Protein AF-I3T724-F1 (afdb_monomer_lite)

Foldseek 3Di:
DPVVVVVVVVVVVVVVVVVVVVVVVVVVVLQQFDDFQVSDDQQFSDPPADRGQDPPFGFGADPRHTHTD

InterPro domains:
  IPR009810 Late nodulin domain [PF07127] (7-47)

Sequence (69 aa):
MQKRRNMAAILKFVYIMIIYLFVLLVAVKTFEECKEDADCHPVCNVPGCSNICTLPDVPTCIDNNCFCI

Secondary structure (DSSP, 8-state):
--HHHHHHHHHHHHHHHHHHHHHHHHHHTT----SSGGG--S---STTS-SS--TT--EEEETTEEEE-

Organism: Medicago truncatula (NCBI:txid3880)

pLDDT: mean 74.83, std 11.07, range [49.75, 93.38]

Structure (mmCIF, N/CA/C/O backbone):
data_AF-I3T724-F1
#
_entry.id   AF-I3T724-F1
#
loop_
_atom_site.group_PDB
_atom_site.id
_atom_site.type_symbol
_atom_site.label_atom_id
_atom_site.label_alt_id
_atom_site.label_comp_id
_atom_site.label_asym_id
_atom_site.label_entity_id
_atom_site.label_seq_id
_atom_site.pdbx_PDB_ins_code
_atom_site.Cartn_x
_atom_site.Cartn_y
_atom_site.Cartn_z
_atom_site.occupancy
_atom_site.B_iso_or_equiv
_atom_site.auth_seq_id
_atom_site.auth_comp_id
_atom_site.auth_asym_id
_atom_site.auth_atom_id
_atom_site.pdbx_PDB_model_num
ATOM 1 N N . MET A 1 1 ? -30.432 -0.123 39.140 1.00 49.75 1 MET A N 1
ATOM 2 C CA . MET A 1 1 ? -29.020 -0.358 38.743 1.00 49.75 1 MET A CA 1
ATOM 3 C C . MET A 1 1 ? -28.802 -0.115 37.240 1.00 49.75 1 MET A C 1
ATOM 5 O O . MET A 1 1 ? -28.404 -1.013 36.514 1.00 49.75 1 MET A O 1
ATOM 9 N N . GLN A 1 2 ? -29.054 1.105 36.750 1.00 52.78 2 GLN A N 1
ATOM 10 C CA . GLN A 1 2 ? -29.068 1.409 35.303 1.00 52.78 2 GLN A CA 1
ATOM 11 C C . GLN A 1 2 ? -27.854 2.238 34.835 1.00 52.78 2 GLN A C 1
ATOM 13 O O . GLN A 1 2 ? -27.558 2.299 33.649 1.00 52.78 2 GLN A O 1
ATOM 18 N N . LYS A 1 3 ? -27.079 2.800 35.777 1.00 54.34 3 LYS A N 1
ATOM 19 C CA . LYS A 1 3 ? -25.930 3.688 35.512 1.00 54.34 3 LYS A CA 1
ATOM 20 C C . LYS A 1 3 ? -24.672 2.957 34.999 1.00 54.34 3 LYS A C 1
ATOM 22 O O . LYS A 1 3 ? -23.885 3.545 34.271 1.00 54.34 3 LYS A O 1
ATOM 27 N N . ARG A 1 4 ? -24.494 1.664 35.323 1.00 53.78 4 ARG A N 1
ATOM 28 C CA . ARG A 1 4 ? -23.329 0.851 34.891 1.00 53.78 4 ARG A CA 1
ATOM 29 C C . ARG A 1 4 ? -23.417 0.354 33.443 1.00 53.78 4 ARG A C 1
ATOM 31 O O . ARG A 1 4 ? -22.393 0.072 32.832 1.00 53.78 4 ARG A O 1
ATOM 38 N N . ARG A 1 5 ? -24.627 0.257 32.883 1.00 54.53 5 ARG A N 1
ATOM 39 C CA . ARG A 1 5 ? -24.860 -0.321 31.548 1.00 54.53 5 ARG A CA 1
ATOM 40 C C . ARG A 1 5 ? -24.398 0.615 30.424 1.00 54.53 5 ARG A C 1
ATOM 42 O O . ARG A 1 5 ? -23.898 0.149 29.407 1.00 54.53 5 ARG A O 1
ATOM 49 N N . ASN A 1 6 ? -24.471 1.926 30.662 1.00 58.69 6 ASN A N 1
ATOM 50 C CA . ASN A 1 6 ? -24.079 2.956 29.699 1.00 58.69 6 ASN A CA 1
ATOM 51 C C . ASN A 1 6 ? -22.554 3.103 29.591 1.00 58.69 6 ASN A C 1
ATOM 53 O O . ASN A 1 6 ? -22.039 3.297 28.498 1.00 58.69 6 ASN A O 1
ATOM 57 N N . MET A 1 7 ? -21.820 2.933 30.697 1.00 61.78 7 MET A N 1
ATOM 58 C CA . MET A 1 7 ? -20.350 2.983 30.693 1.00 61.78 7 MET A CA 1
ATOM 59 C C . MET A 1 7 ? -19.749 1.874 29.822 1.00 61.78 7 MET A C 1
ATOM 61 O O . MET A 1 7 ? -18.856 2.125 29.021 1.00 61.78 7 MET A O 1
ATOM 65 N N . ALA A 1 8 ? -20.291 0.657 29.930 1.00 71.50 8 ALA A N 1
ATOM 66 C CA . ALA A 1 8 ? -19.862 -0.474 29.114 1.00 71.50 8 ALA A CA 1
ATOM 67 C C . ALA A 1 8 ? -20.210 -0.292 27.626 1.00 71.50 8 ALA A C 1
ATOM 69 O O . ALA A 1 8 ? -19.471 -0.760 26.766 1.00 71.50 8 ALA A O 1
ATOM 70 N N . ALA A 1 9 ? -21.315 0.388 27.308 1.00 76.94 9 ALA A N 1
ATOM 71 C CA . ALA A 1 9 ? -21.689 0.691 25.927 1.00 76.94 9 ALA A CA 1
ATOM 72 C C . ALA A 1 9 ? -20.762 1.745 25.299 1.00 76.94 9 ALA A C 1
ATOM 74 O O . ALA A 1 9 ? -20.287 1.550 24.184 1.00 76.94 9 ALA A O 1
ATOM 75 N N . ILE A 1 10 ? -20.446 2.814 26.038 1.00 81.06 10 ILE A N 1
ATOM 76 C CA . ILE A 1 10 ? -19.515 3.859 25.588 1.00 81.06 10 ILE A CA 1
ATOM 77 C C . ILE A 1 10 ? -18.118 3.267 25.380 1.00 81.06 10 ILE A C 1
ATOM 79 O O . ILE A 1 10 ? -17.506 3.499 24.343 1.00 81.06 10 ILE A O 1
ATOM 83 N N . LEU A 1 11 ? -17.641 2.439 26.316 1.00 83.12 11 LEU A N 1
ATOM 84 C CA . LEU A 1 11 ? -16.338 1.783 26.193 1.00 83.12 11 LEU A CA 1
ATOM 85 C C . LEU A 1 11 ? -16.258 0.894 24.941 1.00 83.12 11 LEU A C 1
ATOM 87 O O . LEU A 1 11 ? -15.258 0.922 24.230 1.00 83.12 11 LEU A O 1
ATOM 91 N N . LYS A 1 12 ? -17.328 0.148 24.635 1.00 82.81 12 LYS A N 1
ATOM 92 C CA . LYS A 1 12 ? -17.415 -0.665 23.411 1.00 82.81 12 LYS A CA 1
ATOM 93 C C . LYS A 1 12 ? -17.411 0.188 22.144 1.00 82.81 12 LYS A C 1
ATOM 95 O O . LYS A 1 12 ? -16.749 -0.179 21.181 1.00 82.81 12 LYS A O 1
ATOM 100 N N . PHE A 1 13 ? -18.117 1.316 22.143 1.00 87.12 13 PHE A N 1
ATOM 101 C CA . PHE A 1 13 ? -18.138 2.229 21.000 1.00 87.12 13 PHE A CA 1
ATOM 102 C C . PHE A 1 13 ? -16.749 2.816 20.721 1.00 87.12 13 PHE A C 1
ATOM 104 O O . PHE A 1 13 ? -16.275 2.775 19.588 1.00 87.12 13 PHE A O 1
ATOM 111 N N . VAL A 1 14 ? -16.067 3.284 21.770 1.00 90.38 14 VAL A N 1
ATOM 112 C CA . VAL A 1 14 ? -14.699 3.810 21.669 1.00 90.38 14 VAL A CA 1
ATOM 113 C C . VAL A 1 14 ? -13.738 2.729 21.169 1.00 90.38 14 VAL A C 1
ATOM 115 O O . VAL A 1 14 ? -12.936 2.992 20.281 1.00 90.38 14 VAL A O 1
ATOM 118 N N . TYR A 1 15 ? -13.856 1.498 21.671 1.00 90.62 15 TYR A N 1
ATOM 119 C CA . TYR A 1 15 ? -13.029 0.376 21.225 1.00 90.62 15 TYR A CA 1
ATOM 120 C C . TYR A 1 15 ? -13.197 0.073 19.726 1.00 90.62 15 TYR A C 1
ATOM 122 O O . TYR A 1 15 ? -12.205 -0.072 19.014 1.00 90.62 15 TYR A O 1
ATOM 130 N N . ILE A 1 16 ? -14.437 0.041 19.226 1.00 90.94 16 ILE A N 1
ATOM 131 C CA . ILE A 1 16 ? -14.715 -0.182 17.797 1.00 90.94 16 ILE A CA 1
ATOM 132 C C . ILE A 1 16 ? -14.171 0.974 16.947 1.00 90.94 16 ILE A C 1
ATOM 134 O O . ILE A 1 16 ? -13.545 0.724 15.919 1.00 90.94 16 ILE A O 1
ATOM 138 N N . MET A 1 17 ? -14.352 2.226 17.383 1.00 92.56 17 MET A N 1
ATOM 139 C CA . MET A 1 17 ? -13.785 3.391 16.692 1.00 92.56 17 MET A CA 1
ATOM 140 C C . MET A 1 17 ? -12.261 3.322 16.592 1.00 92.56 17 MET A C 1
ATOM 142 O O . MET A 1 17 ? -11.707 3.598 15.532 1.00 92.56 17 MET A O 1
ATOM 146 N N . ILE A 1 18 ? -11.583 2.934 17.673 1.00 93.38 18 ILE A N 1
ATOM 147 C CA . ILE A 1 18 ? -10.125 2.800 17.691 1.00 93.38 18 ILE A CA 1
ATOM 148 C C . ILE A 1 18 ? -9.672 1.729 16.693 1.00 93.38 18 ILE A C 1
ATOM 150 O O . ILE A 1 18 ? -8.769 1.988 15.901 1.00 93.38 18 ILE A O 1
ATOM 154 N N . ILE A 1 19 ? -10.315 0.557 16.678 1.00 92.88 19 ILE A N 1
ATOM 155 C CA . ILE A 1 19 ? -10.006 -0.497 15.697 1.00 92.88 19 ILE A CA 1
ATOM 156 C C . ILE A 1 19 ? -10.199 0.019 14.271 1.00 92.88 19 ILE A C 1
ATOM 158 O O . ILE A 1 19 ? -9.328 -0.181 13.429 1.00 92.88 19 ILE A O 1
ATOM 162 N N . TYR A 1 20 ? -11.307 0.709 14.001 1.00 92.12 20 TYR A N 1
ATOM 163 C CA . TYR A 1 20 ? -11.583 1.260 12.678 1.00 92.12 20 TYR A CA 1
ATOM 164 C C . TYR A 1 20 ? -10.508 2.262 12.234 1.00 92.12 20 TYR A C 1
ATOM 166 O O . TYR A 1 20 ? -10.035 2.197 11.101 1.00 92.12 20 TYR A O 1
ATOM 174 N N . LEU A 1 21 ? -10.056 3.135 13.140 1.00 89.31 21 LEU A N 1
ATOM 175 C CA . LEU A 1 21 ? -8.956 4.062 12.872 1.00 89.31 21 LEU A CA 1
ATOM 176 C C . LEU A 1 21 ? -7.640 3.333 12.581 1.00 89.31 21 LEU A C 1
ATOM 178 O O . LEU A 1 21 ? -6.930 3.725 11.661 1.00 89.31 21 LEU A O 1
ATOM 182 N N . PHE A 1 22 ? -7.318 2.262 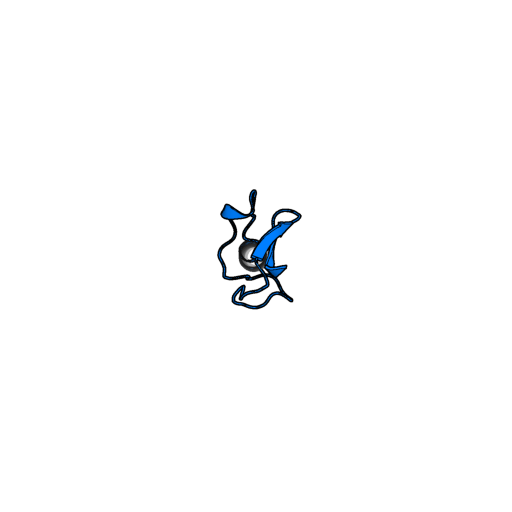13.313 1.00 87.69 22 PHE A N 1
ATOM 183 C CA . PHE A 1 22 ? -6.127 1.457 13.027 1.00 87.69 22 PHE A CA 1
ATOM 184 C C . PHE A 1 22 ?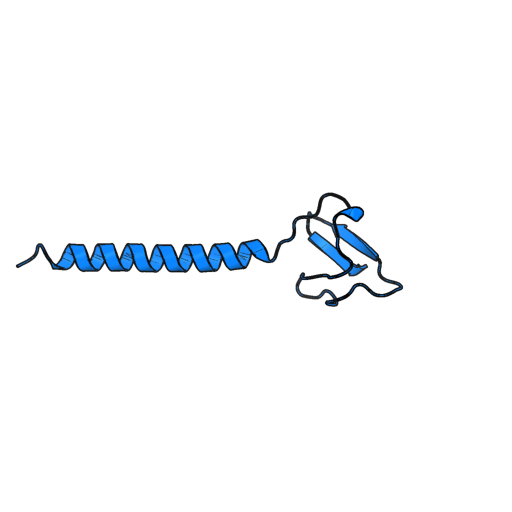 -6.195 0.786 11.655 1.00 87.69 22 PHE A C 1
ATOM 186 O O . PHE A 1 22 ? -5.210 0.810 10.921 1.00 87.69 22 PHE A O 1
ATOM 193 N N . VAL A 1 23 ? -7.352 0.233 11.285 1.00 86.38 23 VAL A N 1
ATOM 194 C CA . VAL A 1 23 ? -7.557 -0.364 9.958 1.00 86.38 23 VAL A CA 1
ATOM 195 C C . VAL A 1 23 ? -7.404 0.692 8.861 1.00 86.38 23 VAL A C 1
ATOM 197 O O . VAL A 1 23 ? -6.697 0.448 7.887 1.00 86.38 23 VAL A O 1
ATOM 200 N N . LEU A 1 24 ? -7.985 1.883 9.039 1.00 83.38 24 LEU A N 1
ATOM 201 C CA . LEU A 1 24 ? -7.815 2.998 8.103 1.00 83.38 24 LEU A CA 1
ATOM 202 C C . LEU A 1 24 ? -6.356 3.449 7.991 1.00 83.38 24 LEU A C 1
ATOM 204 O O . LEU A 1 24 ? -5.875 3.665 6.886 1.00 83.38 24 LEU A O 1
ATOM 208 N N . LEU A 1 25 ? -5.630 3.563 9.105 1.00 80.25 25 LEU A N 1
ATOM 209 C CA . LEU A 1 25 ? -4.214 3.943 9.088 1.00 80.25 25 LEU A CA 1
ATOM 210 C C . LEU A 1 25 ? -3.357 2.938 8.314 1.00 80.25 25 LEU A C 1
ATOM 212 O O . LEU A 1 25 ? -2.469 3.344 7.566 1.00 80.25 25 LEU A O 1
ATOM 216 N N . VAL A 1 26 ? -3.620 1.639 8.476 1.00 75.62 26 VAL A N 1
ATOM 217 C CA . VAL A 1 26 ? -2.931 0.594 7.706 1.00 75.62 26 VAL A CA 1
ATOM 218 C C . VAL A 1 26 ? -3.301 0.675 6.224 1.00 75.62 26 VAL A C 1
ATOM 220 O O . VAL A 1 26 ? -2.415 0.551 5.386 1.00 75.62 26 VAL A O 1
ATOM 223 N N . ALA A 1 27 ? -4.567 0.947 5.900 1.00 69.94 27 ALA A N 1
ATOM 224 C CA . ALA A 1 27 ? -5.019 1.106 4.519 1.00 69.94 27 ALA A CA 1
ATOM 225 C C . ALA A 1 27 ? -4.441 2.354 3.830 1.00 69.94 27 ALA A C 1
ATOM 227 O O . ALA A 1 27 ? -4.228 2.333 2.628 1.00 69.94 27 ALA A O 1
ATOM 228 N N . VAL A 1 28 ? -4.172 3.439 4.562 1.00 64.62 28 VAL A N 1
ATOM 229 C CA . VAL A 1 28 ? -3.578 4.658 3.982 1.00 64.62 28 VAL A CA 1
ATOM 230 C C . VAL A 1 28 ? -2.068 4.504 3.778 1.00 64.62 28 VAL A C 1
ATOM 232 O O . VAL A 1 28 ? -1.530 5.008 2.801 1.00 64.62 28 VAL A O 1
ATOM 235 N N . LYS A 1 29 ? -1.367 3.764 4.648 1.00 57.03 29 LYS A N 1
ATOM 236 C CA . LYS A 1 29 ? 0.093 3.583 4.540 1.00 57.03 29 LYS A CA 1
ATOM 237 C C . LYS A 1 29 ? 0.569 2.776 3.328 1.00 57.03 29 LYS A C 1
ATOM 239 O O . LYS A 1 29 ? 1.771 2.738 3.093 1.00 57.03 29 LYS A O 1
ATOM 244 N N . THR A 1 30 ? -0.324 2.134 2.580 1.00 57.44 30 THR A N 1
ATOM 245 C CA . THR A 1 30 ? 0.027 1.458 1.320 1.00 57.44 30 THR A CA 1
ATOM 246 C C . THR A 1 30 ? 0.106 2.402 0.124 1.00 57.44 30 THR A C 1
ATOM 248 O O . THR A 1 30 ? 0.540 1.975 -0.940 1.00 57.44 30 THR A O 1
ATOM 251 N N . PHE A 1 31 ? -0.289 3.664 0.283 1.00 57.66 31 PHE A N 1
ATOM 252 C CA . PHE A 1 31 ? -0.188 4.673 -0.763 1.00 57.66 31 PHE A CA 1
ATOM 253 C C . PHE A 1 31 ? 1.025 5.556 -0.458 1.00 57.66 31 PHE A C 1
ATOM 255 O O . PHE A 1 31 ? 0.911 6.589 0.199 1.00 57.66 31 PHE A O 1
ATOM 262 N N . GLU A 1 32 ? 2.217 5.102 -0.857 1.00 63.12 32 GLU A N 1
ATOM 263 C CA . GLU A 1 32 ? 3.341 6.023 -1.045 1.00 63.12 32 GLU A CA 1
ATOM 264 C C . GLU A 1 32 ? 2.938 6.981 -2.164 1.00 63.12 32 GLU A C 1
ATOM 266 O O . GLU A 1 32 ? 2.962 6.627 -3.341 1.00 63.12 32 GLU A O 1
ATOM 271 N N . GLU A 1 33 ? 2.478 8.169 -1.770 1.00 71.56 33 GLU A N 1
ATOM 272 C CA . GLU A 1 33 ? 2.132 9.215 -2.717 1.00 71.56 33 GLU A CA 1
ATOM 273 C C . GLU A 1 33 ? 3.413 9.751 -3.360 1.00 71.56 33 GLU A C 1
ATOM 275 O O . GLU A 1 33 ? 4.266 10.318 -2.676 1.00 71.56 33 GLU A O 1
ATOM 280 N N . CYS A 1 34 ? 3.553 9.573 -4.670 1.00 79.62 34 CYS A N 1
ATOM 281 C CA . CYS A 1 34 ? 4.629 10.184 -5.446 1.00 79.62 34 CYS A CA 1
ATOM 282 C C . CYS A 1 34 ? 4.164 11.505 -6.060 1.00 79.62 34 CYS A C 1
ATOM 284 O O . CYS A 1 34 ? 2.969 11.711 -6.294 1.00 79.62 34 CYS A O 1
ATOM 286 N N . LYS A 1 35 ? 5.101 12.412 -6.335 1.00 80.69 35 LYS A N 1
ATOM 287 C CA . LYS A 1 35 ? 4.820 13.660 -7.055 1.00 80.69 35 LYS A CA 1
ATOM 288 C C . LYS A 1 35 ? 5.587 13.732 -8.369 1.00 80.69 35 LYS A C 1
ATOM 290 O O . LYS A 1 35 ? 5.072 14.263 -9.351 1.00 80.69 35 LYS A O 1
ATOM 295 N N . GLU A 1 36 ? 6.798 13.197 -8.375 1.00 80.38 36 GLU A N 1
ATOM 296 C CA . GLU A 1 36 ? 7.652 13.051 -9.546 1.00 80.38 36 GLU A CA 1
ATOM 297 C C . GLU A 1 36 ? 8.159 11.606 -9.640 1.00 80.38 36 GLU A C 1
ATOM 299 O O . GLU A 1 36 ? 8.218 10.889 -8.642 1.00 80.38 36 GLU A O 1
ATOM 304 N N . ASP A 1 37 ? 8.573 11.176 -10.834 1.00 78.81 37 ASP A N 1
ATOM 305 C CA . ASP A 1 37 ? 9.107 9.821 -11.058 1.00 78.81 37 ASP A CA 1
ATOM 306 C C . ASP A 1 37 ? 10.322 9.518 -10.163 1.00 78.81 37 ASP A C 1
ATOM 308 O O . ASP A 1 37 ? 10.543 8.382 -9.756 1.00 78.81 37 ASP A O 1
ATOM 312 N N . ALA A 1 38 ? 11.092 10.550 -9.801 1.00 78.31 38 ALA A N 1
ATOM 313 C CA . ALA A 1 38 ? 12.24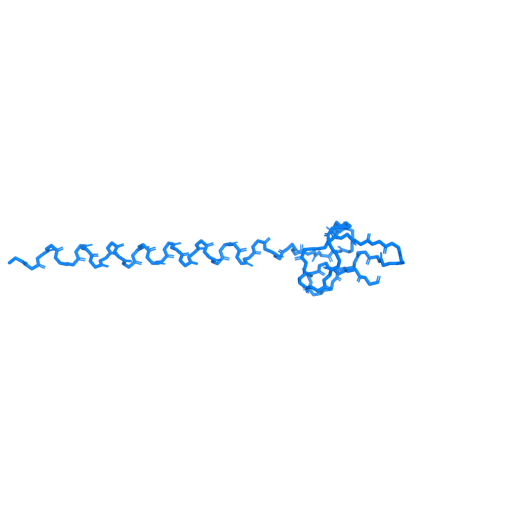4 10.436 -8.908 1.00 78.31 38 ALA A CA 1
ATOM 314 C C . ALA A 1 38 ? 11.872 10.123 -7.445 1.00 78.31 38 ALA A C 1
ATOM 316 O O . ALA A 1 38 ? 12.728 9.640 -6.702 1.00 78.31 38 ALA A O 1
ATOM 317 N N . ASP A 1 39 ? 10.626 10.379 -7.032 1.00 76.44 39 ASP A N 1
ATOM 318 C CA . ASP A 1 39 ? 10.132 10.015 -5.698 1.00 76.44 39 ASP A CA 1
ATOM 319 C C . ASP A 1 39 ? 9.858 8.509 -5.595 1.00 76.44 39 ASP A C 1
ATOM 321 O O . ASP A 1 39 ? 9.786 7.954 -4.495 1.00 76.44 39 ASP A O 1
ATOM 325 N N . CYS A 1 40 ? 9.709 7.834 -6.738 1.00 76.12 40 CYS A N 1
ATOM 326 C CA . CYS A 1 40 ? 9.407 6.419 -6.786 1.00 76.12 40 CYS A CA 1
ATOM 327 C C . CYS A 1 40 ? 10.657 5.578 -6.555 1.00 76.12 40 CYS A C 1
ATOM 329 O O . CYS A 1 40 ? 11.616 5.569 -7.331 1.00 76.12 40 CYS A O 1
ATOM 331 N N . HIS A 1 41 ? 10.621 4.800 -5.477 1.00 74.81 41 HIS A N 1
ATOM 332 C CA . HIS A 1 41 ? 11.623 3.779 -5.244 1.00 74.81 41 HIS A CA 1
ATOM 333 C C . HIS A 1 41 ? 11.490 2.679 -6.316 1.00 74.81 41 HIS A C 1
ATOM 335 O O . HIS A 1 41 ? 10.385 2.399 -6.781 1.00 74.81 41 HIS A O 1
ATOM 341 N N . PRO A 1 42 ? 12.569 1.957 -6.666 1.00 70.75 42 PRO A N 1
ATOM 342 C CA . PRO A 1 42 ? 12.483 0.783 -7.541 1.00 70.75 42 PRO A CA 1
ATOM 343 C C . PRO A 1 42 ? 11.699 -0.379 -6.909 1.00 70.75 42 PRO A C 1
ATOM 345 O O . PRO A 1 42 ? 11.707 -1.481 -7.440 1.00 70.75 42 PRO A O 1
ATOM 348 N N . VAL A 1 43 ? 11.068 -0.172 -5.755 1.00 67.88 43 VAL A N 1
ATOM 349 C CA . VAL A 1 43 ? 10.221 -1.131 -5.056 1.00 67.88 43 VAL A CA 1
ATOM 350 C C . VAL A 1 43 ? 8.796 -0.619 -5.189 1.00 67.88 43 VAL A C 1
ATOM 352 O O . VAL A 1 43 ? 8.487 0.469 -4.715 1.00 67.88 43 VAL A O 1
ATOM 355 N N . CYS A 1 44 ? 7.943 -1.393 -5.848 1.00 66.94 44 CYS A N 1
ATOM 356 C CA . CYS A 1 44 ? 6.567 -1.006 -6.107 1.00 66.94 44 CYS A CA 1
ATOM 357 C C . CYS A 1 44 ? 5.637 -1.776 -5.168 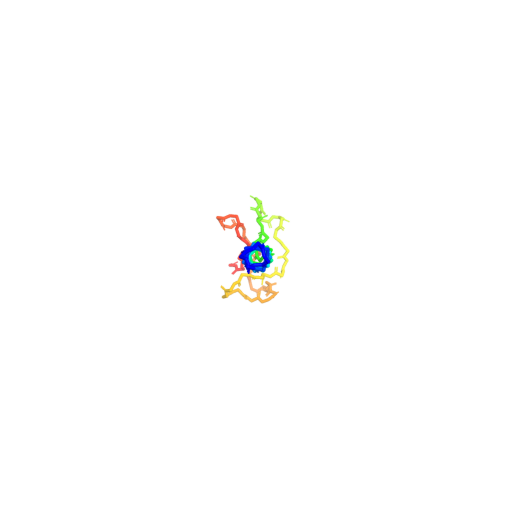1.00 66.94 44 CYS A C 1
ATOM 359 O O . CYS A 1 44 ? 5.561 -3.003 -5.225 1.00 66.94 44 CYS A O 1
ATOM 361 N N . ASN A 1 45 ? 4.938 -1.056 -4.290 1.00 65.56 45 ASN A N 1
ATOM 362 C CA . ASN A 1 45 ? 4.049 -1.641 -3.277 1.00 65.56 45 ASN A CA 1
ATOM 363 C C . ASN A 1 45 ? 2.569 -1.655 -3.709 1.00 65.56 45 ASN A C 1
ATOM 365 O O . ASN A 1 45 ? 1.688 -1.999 -2.917 1.00 65.56 45 ASN A O 1
ATOM 369 N N . VAL A 1 46 ? 2.286 -1.286 -4.962 1.00 65.94 46 VAL A N 1
ATOM 370 C CA . VAL A 1 46 ? 0.930 -1.216 -5.515 1.00 65.94 46 VAL A CA 1
ATOM 371 C C . VAL A 1 46 ? 0.471 -2.614 -5.961 1.00 65.94 46 VAL A C 1
ATOM 373 O O . VAL A 1 46 ? 1.230 -3.336 -6.615 1.00 65.94 46 VAL A O 1
ATOM 376 N N . PRO A 1 47 ? -0.769 -3.034 -5.646 1.00 61.12 47 PRO A N 1
ATOM 377 C CA . PRO A 1 47 ? -1.294 -4.324 -6.085 1.00 61.12 47 PRO A CA 1
ATOM 378 C C . PRO A 1 47 ? -1.301 -4.437 -7.618 1.00 61.12 47 PRO A C 1
ATOM 380 O O . PRO A 1 47 ? -1.926 -3.635 -8.304 1.00 61.12 47 PRO A O 1
ATOM 383 N N . GLY A 1 48 ? -0.625 -5.463 -8.147 1.00 63.88 48 GLY A N 1
ATOM 384 C CA . GLY A 1 48 ? -0.454 -5.685 -9.591 1.00 63.88 48 GLY A CA 1
ATOM 385 C C . GLY A 1 48 ? 0.901 -5.232 -10.143 1.00 63.88 48 GLY A C 1
ATOM 386 O O . GLY A 1 48 ? 1.211 -5.535 -11.290 1.00 63.88 48 GLY A O 1
ATOM 387 N N . CYS A 1 49 ? 1.718 -4.573 -9.324 1.00 64.12 49 CYS A N 1
ATOM 388 C CA . CYS A 1 49 ? 3.081 -4.185 -9.651 1.00 64.12 49 CYS A CA 1
ATOM 389 C C . CYS A 1 49 ? 4.079 -5.250 -9.170 1.00 64.12 49 CYS A C 1
ATOM 391 O O . CYS A 1 49 ? 3.859 -5.901 -8.143 1.00 64.12 49 CYS A O 1
ATOM 393 N N . SER A 1 50 ? 5.182 -5.454 -9.890 1.00 65.44 50 SER A N 1
ATOM 394 C CA . SER A 1 50 ? 6.268 -6.296 -9.391 1.00 65.44 50 SER A CA 1
ATOM 395 C C . SER A 1 50 ? 6.908 -5.626 -8.174 1.00 65.44 50 SER A C 1
ATOM 397 O O . SER A 1 50 ? 7.227 -4.443 -8.211 1.00 65.44 50 SER A O 1
ATOM 399 N N . ASN A 1 51 ? 7.152 -6.391 -7.101 1.00 66.69 51 ASN A N 1
ATOM 400 C CA . ASN A 1 51 ? 7.772 -5.877 -5.866 1.00 66.69 51 ASN A CA 1
ATOM 401 C C . ASN A 1 51 ? 9.097 -5.130 -6.120 1.00 66.69 51 ASN A C 1
ATOM 403 O O . ASN A 1 51 ? 9.558 -4.388 -5.263 1.00 66.69 51 ASN A O 1
ATOM 407 N N . ILE A 1 52 ? 9.733 -5.365 -7.271 1.00 72.88 52 ILE A N 1
ATOM 408 C CA . ILE A 1 52 ? 10.917 -4.662 -7.749 1.00 72.88 52 ILE A CA 1
ATOM 409 C C . ILE A 1 52 ? 10.654 -4.274 -9.212 1.00 72.88 52 ILE A C 1
ATOM 411 O O . ILE A 1 52 ? 10.286 -5.140 -10.010 1.00 72.88 52 ILE A O 1
ATOM 415 N N . CYS A 1 53 ? 10.847 -3.003 -9.566 1.00 77.25 53 CYS A N 1
ATOM 416 C CA . CYS A 1 53 ? 10.939 -2.565 -10.954 1.00 77.25 53 CYS A CA 1
ATOM 417 C C . CYS A 1 53 ? 12.270 -3.066 -11.519 1.00 77.25 53 CYS A C 1
ATOM 419 O O . CYS A 1 53 ? 13.350 -2.716 -11.032 1.00 77.25 53 CYS A O 1
ATOM 421 N N . THR A 1 54 ? 12.191 -3.922 -12.529 1.00 77.75 54 THR A N 1
ATOM 422 C CA . THR A 1 54 ? 13.351 -4.473 -13.229 1.00 77.75 54 THR A CA 1
ATOM 423 C C . THR A 1 54 ? 13.285 -4.075 -14.692 1.00 77.75 54 THR A C 1
ATOM 425 O O . THR A 1 54 ? 12.202 -4.055 -15.261 1.00 77.75 54 THR A O 1
ATOM 428 N N . LEU A 1 55 ? 14.442 -3.828 -15.309 1.00 75.19 55 LEU A N 1
ATOM 429 C CA . LEU A 1 55 ? 14.546 -3.495 -16.734 1.00 75.19 55 LEU A CA 1
ATOM 430 C C . LEU A 1 55 ? 13.720 -4.483 -17.594 1.00 75.19 55 LEU A C 1
ATOM 432 O O . LEU A 1 55 ? 13.873 -5.694 -17.398 1.00 75.19 55 LEU A O 1
ATOM 436 N N . PRO A 1 56 ? 12.901 -4.021 -18.560 1.00 75.44 56 PRO A N 1
ATOM 437 C CA . PRO A 1 56 ? 12.837 -2.669 -19.135 1.00 75.44 56 PRO A CA 1
ATOM 438 C C . PRO A 1 56 ? 12.026 -1.633 -18.344 1.00 75.44 56 PRO A C 1
ATOM 440 O O . PRO A 1 56 ? 12.113 -0.458 -18.689 1.00 75.44 56 PRO A O 1
ATOM 443 N N . ASP A 1 57 ? 11.296 -2.046 -17.312 1.00 78.94 57 ASP A N 1
ATOM 444 C CA . ASP A 1 57 ? 10.309 -1.194 -16.649 1.00 78.94 57 ASP A CA 1
ATOM 445 C C . ASP A 1 57 ? 10.986 -0.129 -15.770 1.00 78.94 57 ASP A C 1
ATOM 447 O O . ASP A 1 57 ? 11.922 -0.421 -15.008 1.00 78.94 57 ASP A O 1
ATOM 451 N N . VAL A 1 58 ? 10.501 1.109 -15.857 1.00 81.75 58 VAL A N 1
ATOM 452 C CA . VAL A 1 58 ? 10.988 2.267 -15.096 1.00 81.75 58 VAL A CA 1
ATOM 453 C C . VAL A 1 58 ? 9.933 2.711 -14.077 1.00 81.75 58 VAL A C 1
ATOM 455 O O . VAL A 1 58 ? 8.746 2.788 -14.408 1.00 81.75 58 VAL A O 1
ATOM 458 N N . PRO A 1 59 ? 10.333 3.009 -12.825 1.00 80.62 59 PRO A N 1
ATOM 459 C CA . PRO A 1 59 ? 9.411 3.531 -11.828 1.00 80.62 59 PRO A CA 1
ATOM 460 C C . PRO A 1 59 ? 8.866 4.884 -12.295 1.00 80.62 59 PRO A C 1
ATOM 462 O O . PRO A 1 59 ? 9.623 5.830 -12.498 1.00 80.62 59 PRO A O 1
ATOM 465 N N . THR A 1 60 ? 7.553 4.944 -12.489 1.00 82.56 60 THR A N 1
ATOM 466 C CA . THR A 1 60 ? 6.830 6.101 -13.022 1.00 82.56 60 THR A CA 1
ATOM 467 C C . THR A 1 60 ? 5.719 6.491 -12.058 1.00 82.56 60 THR A C 1
ATOM 469 O O . THR A 1 60 ? 4.987 5.630 -11.561 1.00 82.56 60 THR A O 1
ATOM 472 N N . CYS A 1 61 ? 5.576 7.787 -11.806 1.00 82.88 61 CYS A N 1
ATOM 473 C CA . CYS A 1 61 ? 4.532 8.334 -10.961 1.00 82.88 61 CYS A CA 1
ATOM 474 C C . CYS A 1 61 ? 3.282 8.669 -11.786 1.00 82.88 61 CYS A C 1
ATOM 476 O O . CYS A 1 61 ? 3.302 9.559 -12.636 1.00 82.88 61 CYS A O 1
ATOM 478 N N . ILE A 1 62 ? 2.169 7.980 -11.527 1.00 81.31 62 ILE A N 1
ATOM 479 C CA . ILE A 1 62 ? 0.880 8.218 -12.193 1.00 81.31 62 ILE A CA 1
ATOM 480 C C . ILE A 1 62 ? -0.204 8.344 -11.129 1.00 81.31 62 ILE A C 1
ATOM 482 O O .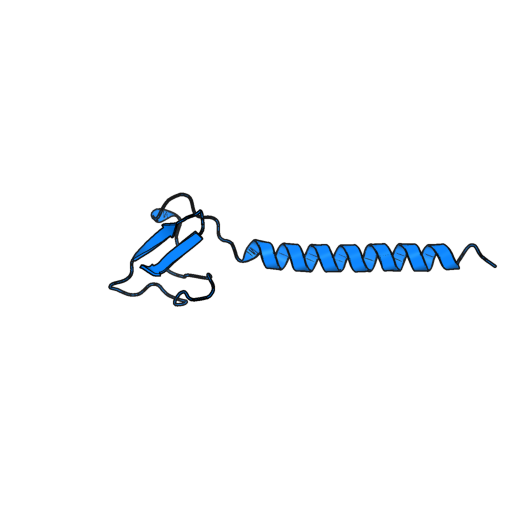 ILE A 1 62 ? -0.340 7.471 -10.277 1.00 81.31 62 ILE A O 1
ATOM 486 N N . ASP A 1 63 ? -0.982 9.428 -11.165 1.00 81.38 63 ASP A N 1
ATOM 487 C CA . ASP A 1 63 ? -2.062 9.689 -10.200 1.00 81.38 63 ASP A CA 1
ATOM 488 C C . ASP A 1 63 ? -1.608 9.529 -8.736 1.00 81.38 63 ASP A C 1
ATOM 490 O O . ASP A 1 63 ? -2.270 8.886 -7.918 1.00 81.38 63 ASP A O 1
ATOM 494 N N . ASN A 1 64 ? -0.436 10.090 -8.425 1.00 79.62 64 ASN A N 1
ATOM 495 C CA . ASN A 1 64 ? 0.251 9.995 -7.137 1.00 79.62 64 ASN A CA 1
ATOM 496 C C . ASN A 1 64 ? 0.564 8.560 -6.683 1.00 79.62 64 ASN A C 1
ATOM 498 O O . ASN A 1 64 ? 0.734 8.323 -5.496 1.00 79.62 64 ASN A O 1
ATOM 502 N N . ASN A 1 65 ? 0.642 7.590 -7.588 1.00 77.50 65 ASN A N 1
ATOM 503 C CA . ASN A 1 65 ? 1.053 6.226 -7.276 1.00 77.50 65 ASN A CA 1
ATOM 504 C C . ASN A 1 65 ? 2.247 5.819 -8.140 1.00 77.50 65 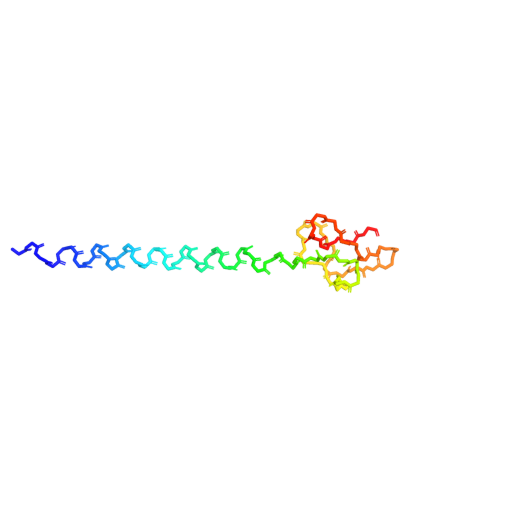ASN A C 1
ATOM 506 O O . ASN A 1 65 ? 2.316 6.152 -9.322 1.00 77.50 65 ASN A O 1
ATOM 510 N N . CYS A 1 66 ? 3.178 5.075 -7.551 1.00 78.94 66 CYS A N 1
ATOM 511 C CA . CYS A 1 66 ? 4.319 4.533 -8.280 1.00 78.94 66 CYS A CA 1
ATOM 512 C C . CYS A 1 66 ? 3.938 3.243 -9.008 1.00 78.94 66 CYS A C 1
ATOM 514 O O . CYS A 1 66 ? 3.424 2.310 -8.392 1.00 78.94 66 CYS A O 1
ATOM 516 N N . PHE A 1 67 ? 4.244 3.174 -10.300 1.00 79.38 67 PHE A N 1
ATOM 517 C CA . PHE A 1 67 ? 4.076 1.995 -11.149 1.00 79.38 67 PHE A CA 1
ATOM 518 C C . PHE A 1 67 ? 5.405 1.624 -11.818 1.00 79.38 67 PHE A C 1
ATOM 520 O O . PHE A 1 67 ? 6.247 2.491 -12.025 1.00 79.38 67 PHE A O 1
ATOM 527 N N . CYS A 1 68 ? 5.585 0.356 -12.192 1.00 81.75 68 CYS A N 1
ATOM 528 C CA . CYS A 1 68 ? 6.663 -0.076 -13.087 1.00 81.75 68 CYS A CA 1
ATOM 529 C C . CYS A 1 68 ? 6.076 -0.239 -14.498 1.00 81.75 68 CYS A C 1
ATOM 531 O O . CYS A 1 68 ? 5.187 -1.078 -14.675 1.00 81.75 68 CYS A O 1
ATOM 533 N N . ILE A 1 69 ? 6.513 0.581 -15.462 1.00 79.75 69 ILE A N 1
ATOM 534 C CA . ILE A 1 69 ? 6.005 0.619 -16.852 1.00 79.75 69 ILE A CA 1
ATOM 535 C C . ILE A 1 69 ? 7.171 0.725 -17.836 1.00 79.75 69 ILE A C 1
ATOM 537 O O . ILE A 1 69 ? 8.206 1.309 -17.441 1.00 79.75 69 ILE A O 1
#

Radius of gyration: 20.67 Å; chains: 1; bounding box: 44×20×58 Å